Protein AF-A0A8S3CVL4-F1 (afdb_monomer)

Organism: NCBI:txid392030

Foldseek 3Di:
DVVVCCVVPVPPPPPPPDNAPFDDDDDDDDDDDDDPPDDPVRVVVVVVVRVVVVCVVPPDPPDDRVVRNCCVPVDPDDDPDDDD

Secondary structure (DSSP, 8-state):
-HHHHHHHH----S--S-SS-----PPPPPP----TTS-HHHHHHHHHHHHHHHHHHH--SS--HHHHHHHHHT-SS-------

Radius of gyration: 20.94 Å; Cα contacts (8 Å, |Δi|>4): 22; chains: 1; bounding box: 43×32×58 Å

Mean predicted aligned error: 11.05 Å

Sequence (84 aa):
FLSYIYEKTRLPLVPIYGIFPVKLITYLGEPIPYDPNITPEALANRVKKEIETMIETHQRRPGSITRAFFDRFINSSKKEKKTK

pLDDT: mean 80.64, std 15.94, range [33.44, 96.75]

Solvent-accessible surface area (backbone atoms only — not comparable to full-atom values): 5801 Å² total; per-residue (Å²): 110,71,65,61,54,34,74,74,65,69,54,84,80,68,73,77,79,70,88,64,77,50,70,84,81,89,83,83,74,82,84,83,80,91,58,94,88,60,53,73,66,60,51,53,52,48,54,50,52,54,51,51,51,50,44,66,74,76,47,71,81,82,76,54,70,70,59,38,38,43,53,50,73,77,56,89,84,84,84,93,75,86,85,129

Structure (mmCIF, N/CA/C/O backbone):
data_AF-A0A8S3CVL4-F1
#
_entry.id   AF-A0A8S3CVL4-F1
#
loop_
_atom_site.group_PDB
_atom_site.id
_atom_site.type_symbol
_atom_site.label_atom_id
_atom_site.label_alt_id
_atom_site.label_comp_id
_atom_site.label_asym_id
_atom_site.label_entity_id
_atom_site.label_seq_id
_atom_site.pdbx_PDB_ins_code
_atom_site.Cartn_x
_atom_site.Cartn_y
_atom_site.Cartn_z
_atom_site.occupancy
_atom_site.B_iso_or_equiv
_atom_site.auth_seq_id
_atom_site.auth_comp_id
_atom_site.auth_asym_id
_atom_site.auth_atom_id
_atom_site.pdbx_PDB_model_num
ATOM 1 N N . PHE A 1 1 ? 26.424 8.114 -24.020 1.00 67.12 1 PHE A N 1
ATOM 2 C CA . PHE A 1 1 ? 25.835 6.817 -24.425 1.00 67.12 1 PHE A CA 1
ATOM 3 C C . PHE A 1 1 ? 24.329 6.931 -24.675 1.00 67.12 1 PHE A C 1
ATOM 5 O O . PHE A 1 1 ? 23.927 6.796 -25.821 1.00 67.12 1 PHE A O 1
ATOM 12 N N . LEU A 1 2 ? 23.513 7.269 -23.664 1.00 67.56 2 LEU A N 1
ATOM 13 C CA . LEU A 1 2 ? 22.057 7.471 -23.813 1.00 67.56 2 LEU A CA 1
ATOM 14 C C . LEU A 1 2 ? 21.685 8.511 -24.889 1.00 67.56 2 LEU A C 1
ATOM 16 O O . LEU A 1 2 ? 20.829 8.234 -25.724 1.00 67.56 2 LEU A O 1
ATOM 20 N N . SER A 1 3 ? 22.386 9.650 -24.942 1.00 72.62 3 SER A N 1
ATOM 21 C CA . SER A 1 3 ? 22.142 10.700 -25.946 1.00 72.62 3 SER A CA 1
ATOM 22 C C . SER A 1 3 ? 22.400 10.240 -27.387 1.00 72.62 3 SER A C 1
ATOM 24 O O . SER A 1 3 ? 21.615 10.548 -28.270 1.00 72.62 3 SER A O 1
ATOM 26 N N . TYR A 1 4 ? 23.436 9.425 -27.615 1.00 81.69 4 TYR A N 1
ATOM 27 C CA . TYR A 1 4 ? 23.768 8.891 -28.944 1.00 81.69 4 TYR A CA 1
ATOM 28 C C . TYR A 1 4 ? 22.697 7.915 -29.459 1.00 81.69 4 TYR A C 1
ATOM 30 O O . TYR A 1 4 ? 22.329 7.933 -30.632 1.00 81.69 4 TYR A O 1
ATOM 38 N N . ILE A 1 5 ? 22.153 7.073 -28.574 1.00 78.62 5 ILE A N 1
ATOM 39 C CA . ILE A 1 5 ? 21.054 6.158 -28.918 1.00 78.62 5 ILE A CA 1
ATOM 40 C C . ILE A 1 5 ? 19.766 6.945 -29.193 1.00 78.62 5 ILE A C 1
ATOM 42 O O . ILE A 1 5 ? 19.055 6.636 -30.152 1.00 78.62 5 ILE A O 1
ATOM 46 N N . TYR A 1 6 ? 19.483 7.978 -28.394 1.00 72.38 6 TYR A N 1
ATOM 47 C CA . TYR A 1 6 ? 18.335 8.862 -28.596 1.00 72.38 6 TYR A CA 1
ATOM 48 C C . TYR A 1 6 ? 18.413 9.614 -29.931 1.00 72.38 6 TYR A C 1
ATOM 50 O O . TYR A 1 6 ? 17.444 9.612 -30.682 1.00 72.38 6 TYR A O 1
ATOM 58 N N . GLU A 1 7 ? 19.567 10.184 -30.283 1.00 79.50 7 GLU A N 1
ATOM 59 C CA . GLU A 1 7 ? 19.760 10.880 -31.564 1.00 79.50 7 GLU A CA 1
ATOM 60 C C . GLU A 1 7 ? 19.555 9.960 -32.769 1.00 79.50 7 GLU A C 1
ATOM 62 O O . GLU A 1 7 ? 18.963 10.367 -33.770 1.00 79.50 7 GL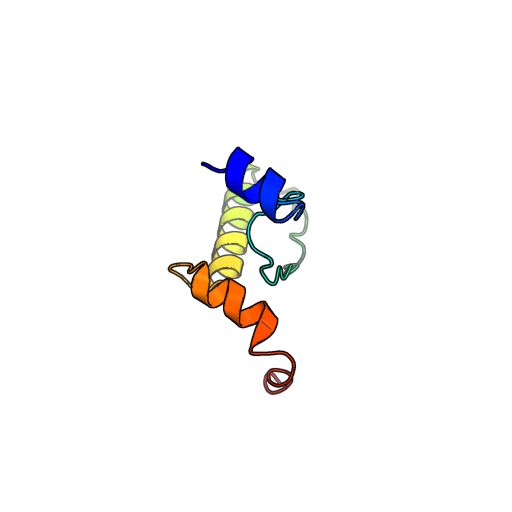U A O 1
ATOM 67 N N . LYS A 1 8 ? 19.999 8.703 -32.663 1.00 82.56 8 LYS A N 1
ATOM 68 C CA . LYS A 1 8 ? 19.926 7.740 -33.766 1.00 82.56 8 LYS A CA 1
ATOM 69 C C . LYS A 1 8 ? 18.539 7.119 -33.942 1.00 82.56 8 LYS A C 1
ATOM 71 O O . LYS A 1 8 ? 18.164 6.778 -35.058 1.00 82.56 8 LYS A O 1
ATOM 76 N N . THR A 1 9 ? 17.792 6.938 -32.854 1.00 80.94 9 THR A N 1
ATOM 77 C CA . THR A 1 9 ? 16.496 6.235 -32.881 1.00 80.94 9 THR A CA 1
ATOM 78 C C . THR A 1 9 ? 15.293 7.161 -32.721 1.00 80.94 9 THR A C 1
ATOM 80 O O . THR A 1 9 ? 14.187 6.765 -33.077 1.00 80.94 9 THR A O 1
ATOM 83 N N . ARG A 1 10 ? 15.490 8.378 -32.189 1.00 71.50 10 ARG A N 1
ATOM 84 C CA . ARG A 1 10 ? 14.448 9.339 -31.771 1.00 71.50 10 ARG A CA 1
ATOM 85 C C . ARG A 1 10 ? 13.325 8.723 -30.926 1.00 71.50 10 ARG A C 1
ATOM 87 O O . ARG A 1 10 ? 12.237 9.284 -30.833 1.00 71.50 10 ARG A O 1
ATOM 94 N N . LEU A 1 11 ? 13.575 7.572 -30.302 1.00 66.44 11 LEU A N 1
ATOM 95 C CA . LEU A 1 11 ? 12.617 6.926 -29.418 1.00 66.44 11 LEU A CA 1
ATOM 96 C C . LEU A 1 11 ? 12.567 7.712 -28.103 1.00 66.44 11 LEU A C 1
ATOM 98 O O . LEU A 1 11 ? 13.627 8.004 -27.544 1.00 66.44 11 LEU A O 1
ATOM 102 N N . PRO A 1 12 ? 11.378 8.059 -27.582 1.00 60.88 12 PRO A N 1
ATOM 103 C CA . PRO A 1 12 ? 11.243 8.710 -26.286 1.00 60.88 12 PRO A CA 1
ATOM 104 C C . PRO A 1 12 ? 11.636 7.716 -25.183 1.00 60.88 12 PRO A C 1
ATOM 106 O O . PRO A 1 12 ? 10.805 7.016 -24.617 1.00 60.88 12 PRO A O 1
ATOM 109 N N . LEU A 1 13 ? 12.938 7.635 -2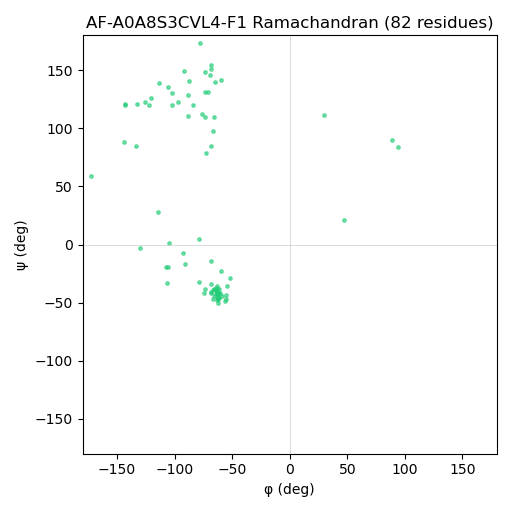4.901 1.00 60.38 13 LEU A N 1
ATOM 110 C CA . LEU A 1 13 ? 13.534 6.770 -23.876 1.00 60.38 13 LEU A CA 1
ATOM 111 C C . LEU A 1 13 ? 13.381 7.342 -22.460 1.00 60.38 13 LEU A C 1
ATOM 113 O O . LEU A 1 13 ? 13.926 6.783 -21.512 1.00 60.38 13 LEU A O 1
ATOM 117 N N . VAL A 1 14 ? 12.670 8.461 -22.308 1.00 61.28 14 VAL A N 1
ATOM 118 C CA . VAL A 1 14 ? 12.316 9.013 -21.002 1.00 61.28 14 VAL A CA 1
ATOM 119 C C . VAL A 1 14 ? 11.171 8.164 -20.451 1.00 61.28 14 VAL A C 1
ATOM 121 O O . VAL A 1 14 ? 10.079 8.202 -21.021 1.00 61.28 14 VAL A O 1
ATOM 124 N N . PRO A 1 15 ? 11.374 7.382 -19.376 1.00 61.59 15 PRO A N 1
ATOM 125 C CA . PRO A 1 15 ? 10.286 6.618 -18.795 1.00 61.59 15 PRO A CA 1
ATOM 126 C C . PRO A 1 15 ? 9.264 7.597 -18.214 1.00 61.59 15 PRO A C 1
ATOM 128 O O . PRO A 1 15 ? 9.514 8.269 -17.213 1.00 61.59 15 PRO A O 1
ATOM 131 N N . ILE A 1 16 ? 8.105 7.685 -18.861 1.00 63.88 16 ILE A N 1
ATOM 132 C CA . ILE A 1 16 ? 6.924 8.361 -18.333 1.00 63.88 16 ILE A CA 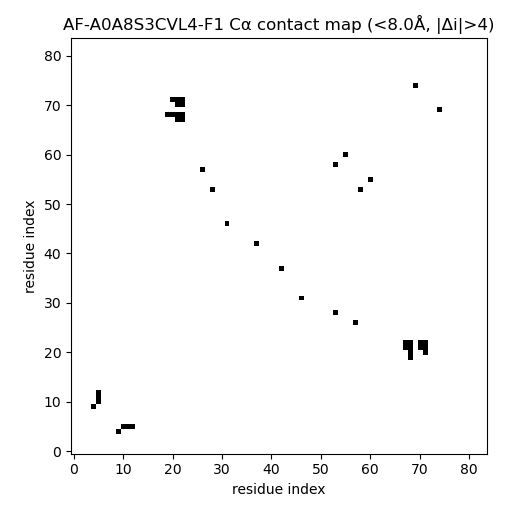1
ATOM 133 C C . ILE A 1 16 ? 6.486 7.531 -17.118 1.00 63.88 16 ILE A C 1
ATOM 135 O O . ILE A 1 16 ? 5.919 6.464 -17.293 1.00 63.88 16 ILE A O 1
ATOM 139 N N . TYR A 1 17 ? 6.883 7.976 -15.921 1.00 57.84 17 TYR A N 1
ATOM 140 C CA . TYR A 1 17 ? 6.521 7.500 -14.575 1.00 57.84 17 TYR A CA 1
ATOM 141 C C . TYR A 1 17 ? 6.166 6.000 -14.416 1.00 57.84 17 TYR A C 1
ATOM 143 O O . TYR A 1 17 ? 5.097 5.542 -14.806 1.00 57.84 17 TYR A O 1
ATOM 151 N N . GLY A 1 18 ? 7.032 5.251 -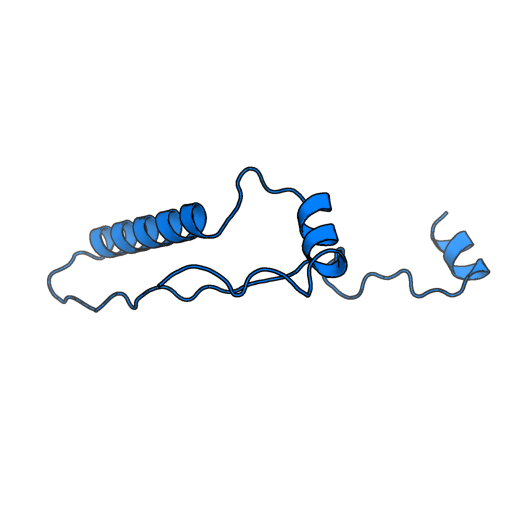13.719 1.00 64.06 18 GLY A N 1
ATOM 152 C CA . GLY A 1 18 ? 6.851 3.818 -13.446 1.00 64.06 18 GLY A CA 1
ATOM 153 C C . GLY A 1 18 ? 7.559 2.948 -14.485 1.00 64.06 18 GLY A C 1
ATOM 154 O O . GLY A 1 18 ? 6.964 2.494 -15.451 1.00 64.06 18 GLY A O 1
ATOM 155 N N . ILE A 1 19 ? 8.857 2.715 -14.270 1.00 71.12 19 ILE A N 1
ATOM 156 C CA . ILE A 1 19 ? 9.812 2.111 -15.223 1.00 71.12 19 ILE A CA 1
ATOM 157 C C . ILE A 1 19 ? 9.336 0.769 -15.820 1.00 71.12 19 ILE A C 1
ATOM 159 O O . ILE A 1 19 ? 9.694 0.445 -16.950 1.00 71.12 19 ILE A O 1
ATOM 163 N N . PHE A 1 20 ? 8.524 -0.009 -15.093 1.00 76.81 20 PHE A N 1
ATOM 164 C CA . PHE A 1 20 ? 8.043 -1.314 -15.547 1.00 76.81 20 PHE A CA 1
ATOM 165 C C . PHE A 1 20 ? 6.508 -1.368 -15.616 1.00 76.81 20 PHE A C 1
ATOM 167 O O . PHE A 1 20 ? 5.853 -1.136 -14.597 1.00 76.81 20 PHE A O 1
ATOM 174 N N . PRO A 1 21 ? 5.917 -1.749 -16.767 1.00 77.81 21 PRO A N 1
ATOM 175 C CA . PRO A 1 21 ? 4.476 -1.938 -16.921 1.00 77.81 21 PRO A CA 1
ATOM 176 C C . PRO A 1 21 ? 4.020 -3.221 -16.208 1.00 77.81 21 PRO A C 1
ATOM 178 O O . PRO A 1 21 ? 3.821 -4.270 -16.818 1.00 77.81 21 PRO A O 1
ATOM 181 N N . VAL A 1 22 ? 3.883 -3.143 -14.887 1.00 80.94 22 VAL A N 1
ATOM 182 C CA . VAL A 1 22 ? 3.445 -4.243 -14.017 1.00 80.94 22 VAL A CA 1
ATOM 183 C C . VAL A 1 22 ? 1.924 -4.211 -13.835 1.00 80.94 22 VAL A C 1
ATOM 185 O O . VAL A 1 22 ? 1.297 -3.152 -13.854 1.00 80.94 22 VAL A O 1
ATOM 188 N N . LYS A 1 23 ? 1.298 -5.379 -13.642 1.00 81.94 23 LYS A N 1
ATOM 189 C CA . LYS A 1 23 ? -0.119 -5.462 -13.263 1.00 81.94 23 LYS A CA 1
ATOM 190 C C . LYS A 1 23 ? -0.299 -5.063 -11.792 1.00 81.94 23 LYS A C 1
ATOM 192 O O . LYS A 1 23 ? 0.076 -5.819 -10.901 1.00 81.94 23 LYS A O 1
ATOM 197 N N . LEU A 1 24 ? -0.902 -3.900 -11.550 1.00 84.62 24 LEU A N 1
ATOM 198 C CA . LEU A 1 24 ? -1.313 -3.458 -10.216 1.00 84.62 24 LEU A CA 1
ATOM 199 C C . LEU A 1 24 ? -2.725 -3.975 -9.920 1.00 84.62 24 LEU A C 1
ATOM 201 O O . LEU A 1 24 ? -3.627 -3.806 -10.739 1.00 84.62 24 LEU A O 1
ATOM 205 N N . ILE A 1 25 ? -2.905 -4.633 -8.776 1.00 86.62 25 ILE A N 1
ATOM 206 C CA . ILE A 1 25 ? -4.210 -5.104 -8.298 1.00 86.62 25 ILE A CA 1
ATOM 207 C C . ILE A 1 25 ? -4.407 -4.541 -6.897 1.00 86.62 25 ILE A C 1
ATOM 209 O O . ILE A 1 25 ? -3.583 -4.787 -6.016 1.00 86.62 25 ILE A O 1
ATOM 213 N N . THR A 1 26 ? -5.495 -3.803 -6.707 1.00 91.69 26 THR A N 1
ATOM 214 C CA . THR A 1 26 ? -5.895 -3.278 -5.402 1.00 91.69 26 THR A CA 1
ATOM 215 C C . THR A 1 26 ? -6.934 -4.211 -4.800 1.00 91.69 26 THR A C 1
ATOM 217 O O . THR A 1 26 ? -7.976 -4.443 -5.408 1.00 91.69 26 THR A O 1
ATOM 220 N N . TYR A 1 27 ? -6.651 -4.735 -3.611 1.00 93.12 27 TYR A N 1
ATOM 221 C CA . TYR A 1 27 ? -7.614 -5.484 -2.808 1.00 93.12 27 TYR A CA 1
ATOM 222 C C . TYR A 1 27 ? -8.118 -4.573 -1.695 1.00 93.12 27 TYR A C 1
ATOM 224 O O . T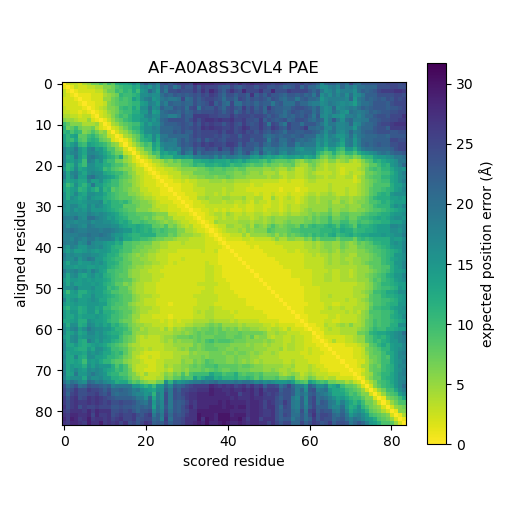YR A 1 27 ? -7.316 -3.934 -1.015 1.00 93.12 27 TYR A O 1
ATOM 232 N N . LEU A 1 28 ? -9.436 -4.497 -1.534 1.00 94.31 28 LEU A N 1
ATOM 233 C CA . LEU A 1 28 ? -10.081 -3.766 -0.449 1.00 94.31 28 LEU A CA 1
ATOM 234 C C . LEU A 1 28 ? -10.531 -4.794 0.586 1.00 94.31 28 LEU A C 1
ATOM 236 O O . LEU A 1 28 ? -11.268 -5.716 0.245 1.00 94.31 28 LEU A O 1
ATOM 240 N N . GLY A 1 29 ? -10.014 -4.670 1.807 1.00 91.62 29 GLY A N 1
ATOM 241 C CA . GLY A 1 29 ? -10.402 -5.525 2.924 1.00 91.62 29 GLY A CA 1
ATOM 242 C C . GLY A 1 29 ? -11.744 -5.115 3.523 1.00 91.62 29 GLY A C 1
ATOM 243 O O . GLY A 1 29 ? -12.308 -4.075 3.176 1.00 91.62 29 GLY A O 1
ATOM 244 N N . GLU A 1 30 ? -12.221 -5.931 4.457 1.00 93.12 30 GLU A N 1
ATOM 245 C CA . GLU A 1 30 ? -13.408 -5.615 5.246 1.00 93.12 30 GLU A CA 1
ATOM 246 C C . GLU A 1 30 ? -13.204 -4.315 6.045 1.00 93.12 30 GLU A C 1
ATOM 248 O O . GLU A 1 30 ? -12.107 -4.062 6.563 1.00 93.12 30 GLU A O 1
ATOM 253 N N . PRO A 1 31 ? -14.241 -3.470 6.167 1.00 93.94 31 PRO A N 1
ATOM 254 C CA . PRO A 1 31 ? -14.147 -2.244 6.940 1.00 93.94 31 PRO A CA 1
ATOM 255 C C . PRO A 1 31 ? -13.921 -2.565 8.420 1.00 93.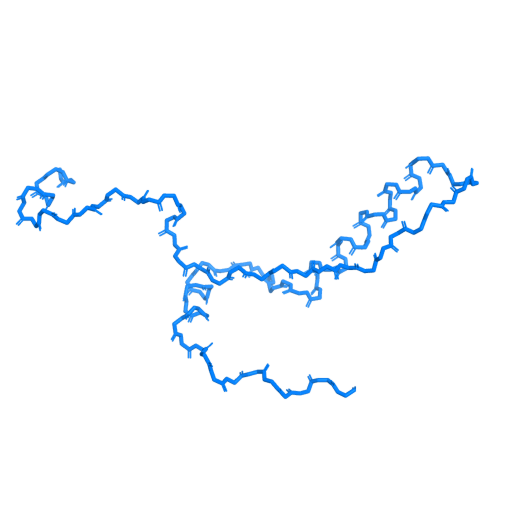94 31 PRO A C 1
ATOM 257 O O . PRO A 1 31 ? -14.541 -3.464 8.987 1.00 93.94 31 PRO A O 1
ATOM 260 N N . ILE A 1 32 ? -13.063 -1.783 9.074 1.00 91.81 32 ILE A N 1
ATOM 261 C CA . ILE A 1 32 ? -12.848 -1.890 10.518 1.00 91.81 32 ILE A CA 1
ATOM 262 C C . ILE A 1 32 ? -13.878 -0.984 11.205 1.00 91.81 32 ILE A C 1
ATOM 264 O O . ILE A 1 32 ? -13.779 0.238 11.070 1.00 91.81 32 ILE A O 1
ATOM 268 N N . PRO A 1 33 ? -14.879 -1.541 11.914 1.00 91.62 33 PRO A N 1
ATOM 269 C CA . PRO A 1 33 ? -15.897 -0.734 12.568 1.00 91.62 33 PRO A CA 1
ATOM 270 C C . PRO A 1 33 ? -15.296 0.046 13.738 1.00 91.62 33 PRO A C 1
ATOM 272 O O . PRO A 1 33 ? -14.400 -0.437 14.435 1.00 91.62 33 PRO A O 1
ATOM 275 N N . TYR A 1 34 ? -15.820 1.250 13.955 1.00 88.12 34 TYR A N 1
ATOM 276 C CA . TYR A 1 34 ? -15.471 2.064 15.110 1.00 88.12 34 TYR A CA 1
ATOM 277 C C . TY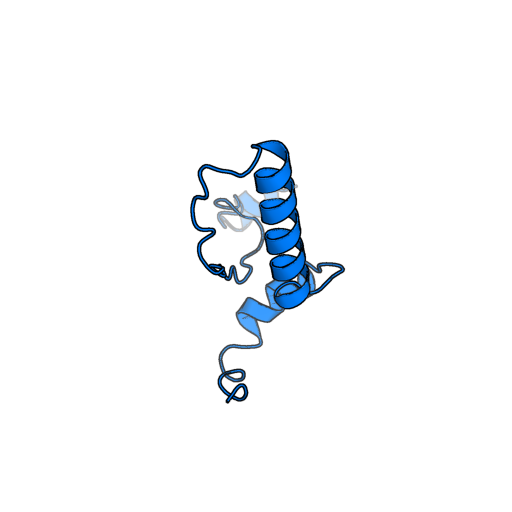R A 1 34 ? -16.071 1.462 16.386 1.00 88.12 34 TYR A C 1
ATOM 279 O O . TYR A 1 34 ? -17.263 1.158 16.428 1.00 88.12 34 TYR A O 1
ATOM 287 N N . ASP A 1 35 ? -15.247 1.325 17.421 1.00 91.50 35 ASP A N 1
ATOM 288 C CA . ASP A 1 35 ? -15.665 0.921 18.762 1.00 91.50 35 ASP A CA 1
ATOM 289 C C . ASP A 1 35 ? -15.249 2.021 19.753 1.00 91.50 35 ASP A C 1
ATOM 291 O O . ASP A 1 35 ? -14.059 2.320 19.848 1.00 91.50 35 ASP A O 1
ATOM 295 N N . PRO A 1 36 ? -16.184 2.648 20.487 1.00 90.81 36 PRO A N 1
ATOM 296 C CA . PRO A 1 36 ? -15.854 3.692 21.455 1.00 90.81 36 PRO A CA 1
ATOM 297 C C . PRO A 1 36 ? -15.087 3.178 22.685 1.00 90.81 36 PRO A C 1
ATOM 299 O O . PRO A 1 36 ? -14.529 3.988 23.422 1.00 90.81 36 PRO A O 1
ATOM 302 N N . ASN A 1 37 ? -15.040 1.863 22.922 1.00 93.12 37 ASN A N 1
ATOM 303 C CA . ASN A 1 37 ? -14.387 1.278 24.099 1.00 93.12 37 ASN A CA 1
ATOM 304 C C . ASN A 1 37 ? -12.923 0.878 23.853 1.00 93.12 37 ASN A C 1
ATOM 306 O O . ASN A 1 37 ? -12.235 0.462 24.787 1.00 93.12 37 ASN A O 1
ATOM 310 N N . ILE A 1 38 ? -12.443 0.958 22.609 1.00 92.62 38 ILE A N 1
ATOM 311 C CA . ILE A 1 38 ? -11.095 0.515 22.247 1.00 92.62 38 ILE A CA 1
ATOM 312 C C . ILE A 1 38 ? -10.072 1.635 22.450 1.00 92.62 38 ILE A C 1
ATOM 314 O O . ILE A 1 38 ? -10.319 2.796 22.124 1.00 92.62 38 ILE A O 1
ATOM 318 N N . THR A 1 39 ? -8.883 1.289 22.947 1.00 95.44 39 THR A N 1
ATOM 319 C CA . THR A 1 39 ? -7.777 2.249 22.977 1.00 95.44 39 THR A CA 1
ATOM 320 C C . THR A 1 39 ? -7.214 2.462 21.564 1.00 95.44 39 THR A C 1
ATOM 322 O O . THR A 1 39 ? -7.215 1.528 20.749 1.00 95.44 39 THR A O 1
ATOM 325 N N . PRO A 1 40 ? -6.695 3.660 21.243 1.00 93.62 40 PRO A N 1
ATOM 326 C CA . PRO A 1 40 ? -6.082 3.933 19.942 1.00 93.62 40 PRO A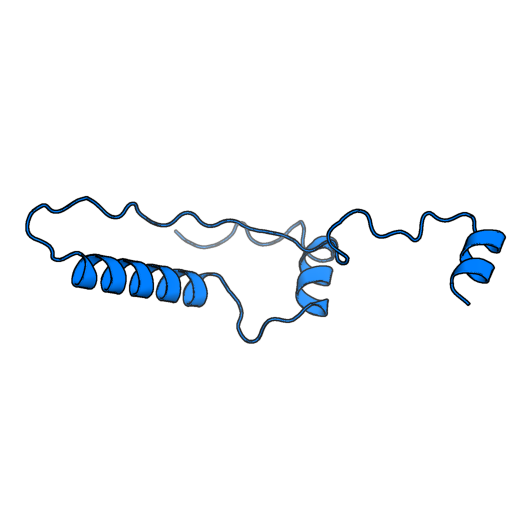 CA 1
ATOM 327 C C . PRO A 1 40 ? -4.964 2.944 19.572 1.00 93.62 40 PRO A C 1
ATOM 329 O O . PRO A 1 40 ? -4.842 2.543 18.414 1.00 93.62 40 PRO A O 1
ATOM 332 N N . GLU A 1 41 ? -4.179 2.494 20.551 1.00 95.25 41 GLU A N 1
ATOM 333 C CA . GLU A 1 41 ? -3.084 1.540 20.354 1.00 95.25 41 GLU A CA 1
ATOM 334 C C . GLU A 1 41 ? -3.605 0.152 19.970 1.00 95.25 41 GLU A C 1
ATOM 336 O O . GLU A 1 41 ? -3.057 -0.502 19.079 1.00 95.25 41 GLU A O 1
ATOM 341 N N . ALA A 1 42 ? -4.683 -0.303 20.612 1.00 94.12 42 ALA A N 1
ATOM 342 C CA . ALA A 1 42 ? -5.309 -1.577 20.281 1.00 94.12 42 ALA A CA 1
ATOM 343 C C . ALA A 1 42 ? -5.920 -1.543 18.870 1.00 94.12 42 ALA A C 1
ATOM 345 O O . ALA A 1 42 ? -5.773 -2.510 18.115 1.00 94.12 42 ALA A O 1
ATOM 346 N N . LEU A 1 43 ? -6.521 -0.414 18.476 1.00 95.19 43 LEU A N 1
ATOM 347 C CA . LEU A 1 43 ? -7.009 -0.211 17.112 1.00 95.19 43 LEU A CA 1
ATOM 348 C C . LEU A 1 43 ? -5.865 -0.249 16.086 1.00 95.19 43 LEU A C 1
ATOM 350 O O . LEU A 1 43 ? -5.970 -0.961 15.088 1.00 95.19 43 LEU A O 1
ATOM 354 N N . ALA A 1 44 ? -4.754 0.446 16.342 1.00 94.94 44 ALA A N 1
ATOM 355 C CA . ALA A 1 44 ? -3.589 0.440 15.455 1.00 94.94 44 ALA A CA 1
ATOM 356 C C . ALA A 1 44 ? -2.995 -0.970 15.284 1.00 94.94 44 ALA A C 1
ATOM 358 O O . ALA A 1 44 ? -2.678 -1.386 14.166 1.00 94.94 44 ALA A O 1
ATOM 359 N N . ASN A 1 45 ? -2.905 -1.740 16.372 1.00 95.94 45 ASN A N 1
ATOM 360 C CA . ASN A 1 45 ? -2.436 -3.126 16.332 1.00 95.94 45 ASN A CA 1
ATOM 361 C C . ASN A 1 45 ? -3.372 -4.034 15.526 1.00 95.94 45 ASN A C 1
ATOM 363 O O . ASN A 1 45 ? -2.903 -4.883 14.765 1.00 95.94 45 ASN A O 1
ATOM 367 N N . ARG A 1 46 ? -4.690 -3.834 15.646 1.00 94.62 46 ARG A N 1
ATOM 368 C CA . ARG A 1 46 ? -5.678 -4.551 14.834 1.00 94.62 46 ARG A CA 1
ATOM 369 C C . ARG A 1 46 ? -5.508 -4.229 13.350 1.00 94.62 46 ARG A C 1
ATOM 371 O O . ARG A 1 46 ? -5.382 -5.152 12.554 1.00 94.62 46 ARG A O 1
ATOM 378 N N . VAL A 1 47 ? -5.430 -2.946 12.988 1.00 95.31 47 VAL A N 1
ATOM 379 C CA . VAL A 1 47 ? -5.212 -2.498 11.598 1.00 95.31 47 VAL A CA 1
ATOM 380 C C . VAL A 1 47 ? -3.949 -3.129 11.014 1.00 95.31 47 VAL A C 1
ATOM 382 O O . VAL A 1 47 ? -3.976 -3.666 9.908 1.00 95.31 47 VAL A O 1
ATOM 385 N N . LYS A 1 48 ? -2.847 -3.110 11.772 1.00 96.75 48 LYS A N 1
ATOM 386 C CA . LYS A 1 48 ? -1.584 -3.726 11.359 1.00 96.75 48 LYS A CA 1
ATOM 387 C C . LYS A 1 48 ? -1.762 -5.212 11.033 1.00 96.75 48 LYS A C 1
ATOM 389 O O . LYS A 1 48 ? -1.338 -5.647 9.965 1.00 96.75 48 LYS A O 1
ATOM 394 N N . LYS A 1 49 ? -2.419 -5.965 11.918 1.00 96.50 49 LYS A N 1
ATOM 395 C CA . LYS A 1 49 ? -2.653 -7.404 11.744 1.00 96.50 49 LYS A CA 1
ATOM 396 C C . LYS A 1 49 ? -3.500 -7.715 10.503 1.00 96.50 49 LYS A C 1
ATOM 398 O O . LYS A 1 49 ? -3.187 -8.650 9.765 1.00 96.50 49 LYS A O 1
ATOM 403 N N . GLU A 1 50 ? -4.549 -6.933 10.253 1.00 96.00 50 GLU A N 1
ATOM 404 C CA . GLU A 1 50 ? -5.394 -7.102 9.061 1.00 96.00 50 GLU A CA 1
ATOM 405 C C . GLU A 1 50 ? -4.601 -6.832 7.772 1.00 96.00 50 GLU A C 1
ATOM 407 O O . GLU A 1 50 ? -4.663 -7.612 6.821 1.00 96.00 50 GLU A O 1
ATOM 412 N N . ILE A 1 51 ? -3.772 -5.782 7.757 1.00 96.12 51 ILE A N 1
ATOM 413 C CA . ILE A 1 51 ? -2.897 -5.472 6.616 1.00 96.12 51 ILE A CA 1
ATOM 414 C C . ILE A 1 51 ? -1.879 -6.594 6.377 1.00 96.12 51 ILE A C 1
ATOM 416 O O . ILE A 1 51 ? -1.678 -6.999 5.232 1.00 96.12 51 ILE A O 1
ATOM 420 N N . GLU A 1 52 ? -1.246 -7.115 7.429 1.00 96.56 52 GLU A N 1
ATOM 421 C CA . GLU A 1 52 ? -0.309 -8.242 7.322 1.00 96.56 52 GLU A CA 1
ATOM 422 C C . GLU A 1 52 ? -0.994 -9.476 6.720 1.00 96.56 52 GLU A C 1
ATOM 424 O O . GLU A 1 52 ? -0.478 -10.067 5.770 1.00 96.56 52 GLU A O 1
ATOM 429 N N . THR A 1 53 ? -2.210 -9.783 7.175 1.00 96.19 53 THR A N 1
ATOM 430 C CA . THR A 1 53 ? -3.027 -10.887 6.646 1.00 96.19 53 THR A CA 1
ATOM 431 C C . THR A 1 53 ? -3.362 -10.682 5.162 1.00 96.19 53 THR A C 1
ATOM 433 O O . THR A 1 53 ? -3.245 -11.610 4.354 1.00 96.19 53 THR A O 1
ATOM 436 N N . MET A 1 54 ? -3.723 -9.458 4.760 1.00 95.56 54 MET A N 1
ATOM 437 C CA . MET A 1 54 ? -3.965 -9.118 3.352 1.00 95.56 54 MET A CA 1
ATOM 438 C C . MET A 1 54 ? -2.705 -9.267 2.492 1.00 95.56 54 MET A C 1
ATOM 440 O O . MET A 1 54 ? -2.780 -9.760 1.361 1.00 95.56 54 MET A O 1
ATOM 444 N N . ILE A 1 55 ? -1.544 -8.859 3.009 1.00 94.50 55 ILE A N 1
ATOM 445 C CA . ILE A 1 55 ? -0.259 -9.013 2.321 1.00 94.50 55 ILE A CA 1
ATOM 446 C C . ILE A 1 55 ? 0.049 -10.497 2.119 1.00 94.50 55 ILE A C 1
ATOM 448 O O . ILE A 1 55 ? 0.383 -10.893 1.003 1.00 94.50 55 ILE A O 1
ATOM 452 N N . GLU A 1 56 ? -0.089 -11.320 3.155 1.00 95.44 56 GLU A N 1
ATOM 453 C CA . GLU A 1 56 ? 0.179 -12.762 3.081 1.00 95.44 56 GLU A CA 1
ATOM 454 C C . GLU A 1 56 ? -0.768 -13.488 2.121 1.00 95.44 56 GLU A C 1
ATOM 456 O O . GLU A 1 56 ? -0.343 -14.373 1.377 1.00 95.44 56 GLU A O 1
ATOM 461 N N . THR A 1 57 ? -2.034 -13.074 2.083 1.00 94.62 57 THR A N 1
ATOM 462 C CA . THR A 1 57 ? -3.057 -13.700 1.237 1.00 94.62 57 THR A CA 1
ATOM 463 C C . THR A 1 57 ? -2.899 -13.327 -0.238 1.00 94.62 57 THR A C 1
ATOM 465 O O . THR A 1 57 ? -3.054 -14.174 -1.123 1.00 94.62 57 THR A O 1
ATOM 468 N N . HIS A 1 58 ? -2.597 -12.059 -0.534 1.00 92.81 58 HIS A N 1
ATOM 469 C CA . HIS A 1 58 ? -2.653 -11.535 -1.901 1.00 92.81 58 HIS A CA 1
ATOM 470 C C . HIS A 1 58 ? -1.285 -11.319 -2.558 1.00 92.81 58 HIS A C 1
ATOM 472 O O . HIS A 1 58 ? -1.214 -11.252 -3.792 1.00 92.81 58 HIS A O 1
ATOM 478 N N . GLN A 1 59 ? -0.196 -11.220 -1.789 1.00 92.06 59 GLN A N 1
ATOM 479 C CA . GLN A 1 59 ? 1.144 -10.978 -2.327 1.00 92.06 59 GLN A CA 1
ATOM 480 C C . GLN A 1 59 ? 2.011 -12.239 -2.294 1.00 92.06 59 GLN A C 1
ATOM 482 O O . GLN A 1 59 ? 2.109 -12.950 -1.301 1.00 92.06 59 GLN A O 1
ATOM 487 N N . ARG A 1 60 ? 2.724 -12.493 -3.396 1.00 89.94 60 ARG A N 1
ATOM 488 C CA . ARG A 1 60 ? 3.743 -13.550 -3.456 1.00 89.94 60 ARG A CA 1
ATOM 489 C C . ARG A 1 60 ? 5.053 -13.002 -2.893 1.00 89.94 60 ARG A C 1
ATOM 491 O O . ARG A 1 60 ? 5.591 -12.046 -3.450 1.00 89.94 60 ARG A O 1
ATOM 498 N N . ARG A 1 61 ? 5.580 -13.618 -1.833 1.00 91.12 61 ARG A N 1
ATOM 499 C CA . ARG A 1 61 ? 6.855 -13.236 -1.205 1.00 91.12 61 ARG A CA 1
ATOM 500 C C . ARG A 1 61 ? 7.911 -14.344 -1.385 1.00 91.12 61 ARG A C 1
ATOM 502 O O . ARG A 1 61 ? 7.554 -15.511 -1.244 1.00 91.12 61 ARG A O 1
ATOM 509 N N . PRO A 1 62 ? 9.187 -14.009 -1.674 1.00 91.56 62 PRO A N 1
ATOM 510 C CA . PRO A 1 62 ? 9.701 -12.674 -2.000 1.00 91.56 62 PRO A CA 1
ATOM 511 C C . PRO A 1 62 ? 9.195 -12.176 -3.368 1.00 91.56 62 PRO A C 1
ATOM 513 O O . PRO A 1 62 ? 8.896 -12.965 -4.265 1.00 91.56 62 PRO A O 1
ATOM 516 N N . GLY A 1 63 ? 9.072 -10.854 -3.520 1.00 87.12 63 GLY A N 1
ATOM 517 C CA . GLY A 1 63 ? 8.621 -10.235 -4.772 1.00 87.12 63 GLY A CA 1
ATOM 518 C C . GLY A 1 63 ? 9.638 -10.387 -5.913 1.00 87.12 63 GLY A C 1
ATOM 519 O O . GLY A 1 63 ? 10.835 -10.524 -5.674 1.00 87.12 63 GLY A O 1
ATOM 520 N N . SER A 1 64 ? 9.169 -10.351 -7.167 1.00 89.62 64 SER A N 1
ATOM 521 C CA . SER A 1 64 ? 10.018 -10.457 -8.364 1.00 89.62 64 SER A CA 1
ATOM 522 C C . SER A 1 64 ? 9.514 -9.556 -9.496 1.00 89.62 64 SER A C 1
ATOM 524 O O . SER A 1 64 ? 8.392 -9.724 -9.975 1.00 89.62 64 SER A O 1
ATOM 526 N N . ILE A 1 65 ? 10.366 -8.626 -9.947 1.00 85.81 65 ILE A N 1
ATOM 527 C CA . ILE A 1 65 ? 10.050 -7.667 -11.022 1.00 85.81 65 ILE A CA 1
ATOM 528 C C . ILE A 1 65 ? 9.840 -8.391 -12.356 1.00 85.81 65 ILE A C 1
ATOM 530 O O . ILE A 1 65 ? 8.869 -8.114 -13.055 1.00 85.81 65 ILE A O 1
ATOM 534 N N . THR A 1 66 ? 10.701 -9.357 -12.693 1.00 87.56 66 THR A N 1
ATOM 535 C CA . THR A 1 66 ? 10.597 -10.118 -13.950 1.00 87.56 66 THR A CA 1
ATOM 536 C C . THR A 1 66 ? 9.282 -10.885 -14.015 1.00 87.56 66 THR A C 1
ATOM 538 O O . THR A 1 66 ? 8.563 -10.800 -15.008 1.00 87.56 66 THR A O 1
ATOM 541 N N . ARG A 1 67 ? 8.907 -11.565 -12.924 1.00 85.50 67 ARG A N 1
ATOM 542 C CA . ARG A 1 67 ? 7.628 -12.276 -12.826 1.00 85.50 67 ARG A CA 1
ATOM 543 C C . ARG A 1 67 ? 6.433 -11.327 -12.926 1.00 85.50 67 ARG A C 1
ATOM 545 O O . ARG A 1 67 ? 5.475 -11.648 -13.619 1.00 85.50 67 ARG A O 1
ATOM 552 N N . ALA A 1 68 ? 6.493 -10.169 -12.271 1.00 85.69 68 ALA A N 1
ATOM 553 C CA . ALA A 1 68 ? 5.416 -9.182 -12.280 1.00 85.69 68 ALA A CA 1
ATOM 554 C C . ALA A 1 68 ? 5.233 -8.509 -13.657 1.00 85.69 68 ALA A C 1
ATOM 556 O O . ALA A 1 68 ? 4.106 -8.229 -14.068 1.00 85.69 68 ALA A O 1
ATOM 557 N N . PHE A 1 69 ? 6.328 -8.312 -14.396 1.00 85.62 69 PHE A N 1
ATOM 558 C CA . PHE A 1 69 ? 6.301 -7.885 -15.793 1.00 85.62 69 PHE A CA 1
ATOM 559 C C . PHE A 1 69 ? 5.689 -8.971 -16.688 1.00 85.62 69 PHE A C 1
ATOM 561 O O . PHE A 1 69 ? 4.776 -8.692 -17.460 1.00 85.62 69 PHE A O 1
ATOM 568 N N . PHE A 1 70 ? 6.104 -10.233 -16.546 1.00 87.00 70 PHE A N 1
ATOM 569 C CA . PHE A 1 70 ? 5.504 -11.333 -17.309 1.00 87.00 70 PHE A CA 1
ATOM 570 C C . PHE A 1 70 ? 4.018 -11.545 -16.990 1.00 87.00 70 PHE A C 1
ATOM 572 O O . PHE A 1 70 ? 3.249 -11.818 -17.907 1.00 87.00 70 PHE A O 1
ATOM 579 N N . ASP A 1 71 ? 3.579 -11.352 -15.742 1.00 84.25 71 ASP A N 1
ATOM 580 C CA . ASP A 1 71 ? 2.161 -11.429 -15.357 1.00 84.25 71 ASP A CA 1
ATOM 581 C C . ASP A 1 71 ? 1.285 -10.397 -16.112 1.00 84.25 71 ASP A C 1
ATOM 583 O O . ASP A 1 71 ? 0.085 -10.626 -16.274 1.00 84.25 71 ASP A O 1
ATOM 587 N N . ARG A 1 72 ? 1.859 -9.297 -16.632 1.00 80.94 72 ARG A N 1
ATOM 588 C CA . ARG A 1 72 ? 1.154 -8.334 -17.501 1.00 80.94 72 ARG A CA 1
ATOM 589 C C . ARG A 1 72 ? 0.909 -8.873 -18.913 1.00 80.94 72 ARG A C 1
ATOM 591 O O . ARG A 1 72 ? -0.140 -8.582 -19.478 1.00 80.94 72 ARG A O 1
ATOM 598 N N . PHE A 1 73 ? 1.860 -9.617 -19.479 1.00 80.12 73 PHE A N 1
ATOM 599 C CA . PHE A 1 73 ? 1.861 -9.978 -20.905 1.00 80.12 73 PHE A CA 1
ATOM 600 C C . PHE A 1 73 ? 1.513 -11.444 -21.179 1.00 80.12 73 PHE A C 1
ATOM 602 O O . PHE A 1 73 ? 0.891 -11.745 -22.192 1.00 80.12 73 PHE A O 1
ATOM 609 N N . ILE A 1 74 ? 1.891 -12.363 -20.288 1.00 70.50 74 ILE A N 1
ATOM 610 C CA . ILE A 1 74 ? 1.784 -13.813 -20.514 1.00 70.50 74 ILE A CA 1
ATOM 611 C C . ILE A 1 74 ? 0.442 -14.385 -20.026 1.00 70.50 74 ILE A C 1
ATOM 613 O O . ILE A 1 74 ? 0.044 -15.459 -20.464 1.00 70.50 74 ILE A O 1
ATOM 617 N N . ASN A 1 75 ? -0.320 -13.674 -19.188 1.00 61.19 75 ASN A N 1
ATOM 618 C CA . ASN A 1 75 ? -1.557 -14.211 -18.611 1.00 61.19 75 ASN A CA 1
ATOM 619 C C . ASN A 1 75 ? -2.736 -13.232 -18.690 1.00 61.19 75 ASN A C 1
ATOM 621 O O . ASN A 1 75 ? -3.069 -12.566 -17.711 1.00 61.19 75 ASN A O 1
ATOM 625 N N . SER A 1 76 ? -3.431 -13.222 -19.832 1.00 54.22 76 SER A N 1
ATOM 626 C CA . SER A 1 76 ? -4.742 -12.564 -19.965 1.00 54.22 76 SER A CA 1
ATOM 627 C C . SER A 1 76 ? -5.945 -13.525 -20.006 1.00 54.22 76 SER A C 1
ATOM 629 O O . SER A 1 76 ? -7.066 -13.049 -20.130 1.00 54.22 76 SER A O 1
ATOM 631 N N . SER A 1 77 ? -5.779 -14.853 -19.895 1.00 52.53 77 SER A N 1
ATOM 632 C CA . SER A 1 77 ? -6.897 -15.784 -20.179 1.00 52.53 77 SER A CA 1
ATOM 633 C C . SER A 1 77 ? -7.214 -16.870 -19.146 1.00 52.53 77 SER A C 1
ATOM 635 O O . SER A 1 77 ? -8.180 -17.603 -19.339 1.00 52.53 77 SER A O 1
ATOM 637 N N . LYS A 1 78 ? -6.477 -17.025 -18.037 1.00 52.44 78 LYS A N 1
ATOM 638 C CA . LYS A 1 78 ? -6.754 -18.123 -17.087 1.00 52.44 78 LYS A CA 1
ATOM 639 C C . LYS A 1 78 ? -6.540 -17.721 -15.632 1.00 52.44 78 LYS A C 1
ATOM 641 O O . LYS A 1 78 ? -5.457 -17.939 -15.101 1.00 52.44 78 LYS A O 1
ATOM 646 N N . LYS A 1 79 ? -7.582 -17.184 -14.986 1.00 50.41 79 LYS A N 1
ATOM 647 C CA . LYS A 1 79 ? -7.853 -17.333 -13.537 1.00 50.41 79 LYS A CA 1
ATOM 648 C C . LYS A 1 79 ? -9.222 -16.747 -13.166 1.00 50.41 79 LYS A C 1
ATOM 650 O O . LYS A 1 79 ? -9.336 -15.864 -12.337 1.00 50.41 79 LYS A O 1
ATOM 655 N N . GLU A 1 80 ? -10.266 -17.276 -13.790 1.00 49.75 80 GLU A N 1
ATOM 65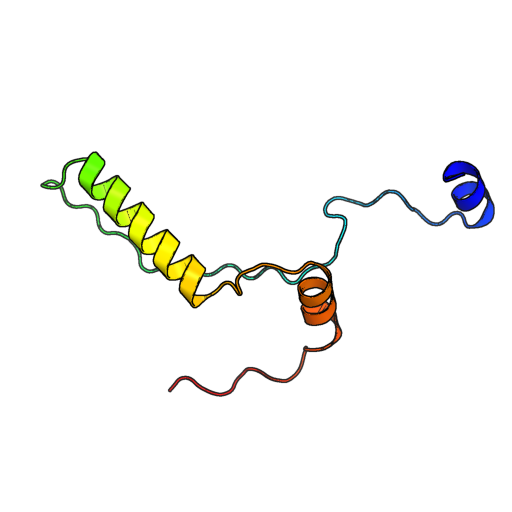6 C CA . GLU A 1 80 ? -11.661 -17.058 -13.373 1.00 49.75 80 GLU A CA 1
ATOM 657 C C . GLU A 1 80 ? -12.295 -18.371 -12.881 1.00 49.75 80 GLU A C 1
ATOM 659 O O . GLU A 1 80 ? -13.491 -18.609 -13.002 1.00 49.75 80 GLU A O 1
ATOM 664 N N . LYS A 1 81 ? -11.480 -19.300 -12.361 1.00 48.84 81 LYS A N 1
ATOM 665 C CA . LYS A 1 81 ? -11.978 -20.571 -11.827 1.00 48.84 81 LYS A CA 1
ATOM 666 C C . LYS A 1 81 ? -11.372 -20.864 -10.459 1.00 48.84 81 LYS A C 1
ATOM 668 O O . LYS A 1 81 ? -10.164 -21.066 -10.360 1.00 48.84 81 LYS A O 1
ATOM 673 N N . LYS A 1 82 ? -12.289 -21.001 -9.492 1.00 45.88 82 LYS A N 1
ATOM 674 C CA . LYS A 1 82 ? -12.168 -21.446 -8.092 1.00 45.88 82 LYS A CA 1
ATOM 675 C C . LYS A 1 82 ? -11.859 -20.340 -7.079 1.00 45.88 82 LYS A C 1
ATOM 677 O O . LYS A 1 82 ? -10.699 -20.111 -6.776 1.00 45.88 82 LYS A O 1
ATOM 682 N N . THR A 1 83 ? -12.921 -19.745 -6.533 1.00 37.34 83 THR A N 1
ATOM 683 C CA . THR A 1 83 ? -13.436 -20.153 -5.211 1.00 37.34 83 THR A CA 1
ATOM 684 C C . THR A 1 83 ? -14.966 -20.065 -5.253 1.00 37.34 83 THR A C 1
ATOM 686 O O . THR A 1 83 ? -15.512 -19.029 -5.619 1.00 37.34 83 THR A O 1
ATOM 689 N N . LYS A 1 84 ? -15.618 -21.210 -5.026 1.00 33.44 84 LYS A N 1
ATOM 690 C CA . LYS A 1 84 ? -17.021 -21.310 -4.610 1.00 33.44 84 LYS A CA 1
ATOM 691 C C . LYS A 1 84 ? -17.064 -21.080 -3.108 1.00 33.44 84 LYS A C 1
ATOM 693 O O . LYS A 1 84 ? -16.071 -21.506 -2.473 1.00 33.44 84 LYS A O 1
#